Protein AF-A0A4V1KGR4-F1 (afdb_monomer)

pLDDT: mean 86.31, std 16.64, range [36.16, 96.5]

Foldseek 3Di:
DDPVVVVVVVVLVVLLVLLVVLVVPLPDPDPVSVVSQVVSCVVPVDGSVVSCVVRVPPPPPPPDD

Secondary structure (DSSP, 8-state):
--HHHHHHHHHHHHHHHHHHHHHHH--S--HHHHHHHHHHHHHHSS-HHHHHHHHSGGGSSS---

Radius of gyration: 13.76 Å; Cα contacts (8 Å, |Δi|>4): 38; chains: 1; bounding box: 46×15×33 Å

Structure (mmCIF, N/CA/C/O backbone):
data_AF-A0A4V1KGR4-F1
#
_entry.id   AF-A0A4V1KGR4-F1
#
loop_
_atom_site.group_PDB
_atom_site.id
_atom_site.type_symbol
_atom_site.label_atom_id
_atom_site.label_alt_id
_atom_site.label_comp_id
_atom_site.label_asym_id
_atom_site.label_entity_id
_atom_site.label_seq_id
_atom_site.pdbx_PDB_ins_code
_atom_site.Cartn_x
_atom_site.Cartn_y
_atom_site.Cartn_z
_atom_site.occupancy
_atom_site.B_iso_or_equiv
_atom_site.auth_seq_id
_atom_site.auth_comp_id
_atom_site.auth_asym_id
_atom_site.auth_atom_id
_atom_site.pdbx_PDB_model_num
ATOM 1 N N . MET A 1 1 ? -19.319 1.648 18.452 1.00 69.44 1 MET A N 1
ATOM 2 C CA . MET A 1 1 ? -17.945 1.280 18.027 1.00 69.44 1 MET A CA 1
ATOM 3 C C . MET A 1 1 ? -17.029 1.425 19.233 1.00 69.44 1 MET A C 1
ATOM 5 O O . MET A 1 1 ? -17.150 2.432 19.912 1.00 69.44 1 MET A O 1
ATOM 9 N N . THR A 1 2 ? -16.180 0.441 19.545 1.00 89.88 2 THR A N 1
ATOM 10 C CA . THR A 1 2 ? -15.222 0.560 20.662 1.00 89.88 2 THR A CA 1
ATOM 11 C C . THR A 1 2 ? -13.978 1.350 20.225 1.00 89.88 2 THR A C 1
ATOM 13 O O . THR A 1 2 ? -13.649 1.323 19.034 1.00 89.88 2 THR A O 1
ATOM 16 N N . PRO A 1 3 ? -13.260 2.024 21.145 1.00 87.94 3 PRO A N 1
ATOM 17 C CA . PRO A 1 3 ? -12.035 2.762 20.816 1.00 87.94 3 PRO A CA 1
ATOM 18 C C . PRO A 1 3 ? -10.983 1.905 20.095 1.00 87.94 3 PRO A C 1
ATOM 20 O O . PRO A 1 3 ? -10.390 2.344 19.112 1.00 87.94 3 PRO A O 1
ATOM 23 N N . THR A 1 4 ? -10.821 0.646 20.509 1.00 90.88 4 THR A N 1
ATOM 24 C CA . THR A 1 4 ? -9.910 -0.318 19.871 1.00 90.88 4 THR A CA 1
ATOM 25 C C . THR A 1 4 ? -10.287 -0.579 18.416 1.00 90.88 4 THR A C 1
ATOM 27 O O . THR A 1 4 ? -9.446 -0.493 17.525 1.00 90.88 4 THR A O 1
ATOM 30 N N . LYS A 1 5 ? -11.579 -0.808 18.149 1.00 87.19 5 LYS A N 1
ATOM 31 C CA . LYS A 1 5 ? -12.079 -1.080 16.797 1.00 87.19 5 LYS A CA 1
ATOM 32 C C . LYS A 1 5 ? -11.929 0.135 15.879 1.00 87.19 5 LYS A C 1
ATOM 34 O O . LYS A 1 5 ? -11.633 -0.019 14.698 1.00 87.19 5 LYS A O 1
ATOM 39 N N 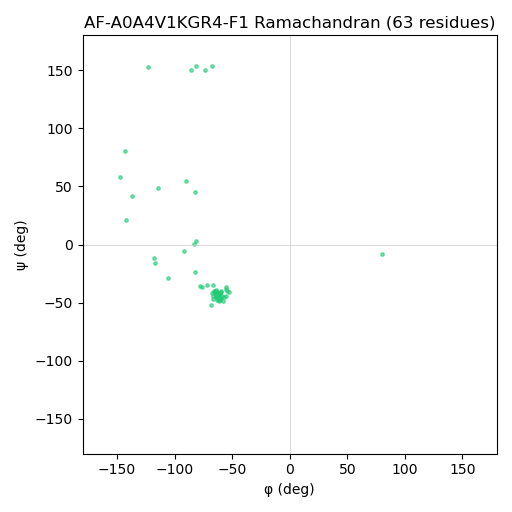. TYR A 1 6 ? -12.093 1.344 16.416 1.00 89.00 6 TYR A N 1
ATOM 40 C CA . TYR A 1 6 ? -11.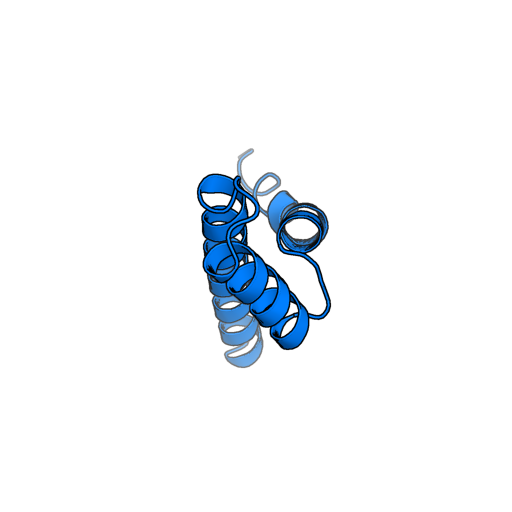809 2.575 15.676 1.00 89.00 6 TYR A CA 1
ATOM 41 C C . TYR A 1 6 ? -10.327 2.683 15.303 1.00 89.00 6 TYR A C 1
ATOM 43 O O . TYR A 1 6 ? -9.993 2.925 14.144 1.00 89.00 6 TYR A O 1
ATOM 51 N N . PHE A 1 7 ? -9.433 2.436 16.261 1.00 91.62 7 PHE A N 1
ATOM 52 C CA . PHE A 1 7 ? -7.992 2.500 16.034 1.00 91.62 7 PHE A CA 1
ATOM 53 C C . PHE A 1 7 ? -7.518 1.483 14.984 1.00 91.62 7 PHE A C 1
ATOM 55 O O . PHE A 1 7 ? -6.726 1.820 14.101 1.00 91.62 7 PHE A O 1
ATOM 62 N N . GLU A 1 8 ? -8.044 0.259 15.017 1.00 89.88 8 GLU A N 1
ATOM 63 C CA . GLU A 1 8 ? -7.790 -0.765 13.995 1.00 89.88 8 GLU A CA 1
ATOM 64 C C . GLU A 1 8 ? -8.252 -0.322 12.599 1.00 89.88 8 GLU A C 1
ATOM 66 O O . GLU A 1 8 ? -7.529 -0.507 11.614 1.00 89.88 8 GLU A O 1
ATOM 71 N N . LEU A 1 9 ? -9.424 0.316 12.500 1.00 89.62 9 LEU A N 1
ATOM 72 C CA . LEU A 1 9 ? -9.929 0.863 11.240 1.00 89.62 9 LEU A CA 1
ATOM 73 C C . LEU A 1 9 ? -9.032 1.984 10.703 1.00 89.62 9 LEU A C 1
ATOM 75 O O . LEU A 1 9 ? -8.716 1.981 9.510 1.00 89.62 9 LEU A O 1
ATOM 79 N N . CYS A 1 10 ? -8.573 2.898 11.562 1.00 91.25 10 CYS A N 1
ATOM 80 C CA . CYS A 1 10 ? -7.639 3.959 11.181 1.00 91.25 10 CYS A CA 1
ATOM 81 C C . CYS A 1 10 ? -6.305 3.391 10.680 1.00 91.25 10 CYS A C 1
ATOM 83 O O . CYS A 1 10 ? -5.808 3.806 9.630 1.00 91.25 10 CYS A O 1
ATOM 85 N N . GLN A 1 11 ? -5.745 2.402 11.381 1.00 91.31 11 GLN A N 1
ATOM 86 C CA . GLN A 1 11 ? -4.517 1.730 10.949 1.00 91.31 11 GLN A CA 1
ATOM 87 C C . GLN A 1 11 ? -4.697 1.041 9.594 1.00 91.31 11 GLN A C 1
ATOM 89 O O . GLN A 1 11 ? -3.854 1.189 8.705 1.00 91.31 11 GLN A O 1
ATOM 94 N N . ARG A 1 12 ? -5.811 0.325 9.405 1.00 91.81 12 ARG A N 1
ATOM 95 C CA . ARG A 1 12 ? -6.136 -0.328 8.131 1.00 91.81 12 ARG A CA 1
ATOM 96 C C . ARG A 1 12 ? -6.274 0.689 7.001 1.00 91.81 12 ARG A C 1
ATOM 98 O O . ARG A 1 12 ? -5.732 0.473 5.919 1.00 91.81 12 ARG A O 1
ATOM 105 N N . HIS A 1 13 ? -6.949 1.810 7.252 1.00 92.75 13 HIS A N 1
ATOM 106 C CA . HIS A 1 13 ? -7.083 2.891 6.277 1.00 92.75 13 HIS A CA 1
ATOM 107 C C . HIS A 1 13 ? -5.717 3.474 5.885 1.00 92.75 13 HIS A C 1
ATOM 109 O O . HIS A 1 13 ? -5.413 3.578 4.698 1.00 92.75 13 HIS A O 1
ATOM 115 N N . SER A 1 14 ? -4.859 3.774 6.863 1.00 93.81 14 SER A N 1
ATOM 116 C CA . SER A 1 14 ? -3.501 4.277 6.617 1.00 93.81 14 SER A CA 1
ATOM 117 C C . SER A 1 14 ? -2.678 3.315 5.747 1.00 93.81 14 SER A C 1
ATOM 119 O O . SER A 1 14 ? -2.070 3.720 4.749 1.00 93.81 14 SER A O 1
ATOM 121 N N . ARG A 1 15 ? -2.736 2.010 6.046 1.00 95.00 15 ARG A N 1
ATOM 122 C CA . ARG A 1 15 ? -2.068 0.964 5.254 1.00 95.00 15 ARG A CA 1
ATOM 123 C C . ARG A 1 15 ? -2.619 0.875 3.829 1.00 95.00 15 ARG A C 1
ATOM 125 O O . ARG A 1 15 ? -1.829 0.779 2.894 1.00 95.00 15 ARG A O 1
ATOM 132 N N . LEU A 1 16 ? -3.936 0.984 3.635 1.00 95.12 16 LEU A N 1
ATOM 133 C CA . LEU A 1 16 ? -4.554 1.026 2.301 1.00 95.12 16 LEU A CA 1
ATOM 134 C C . LEU A 1 16 ? -4.077 2.227 1.476 1.00 95.12 16 LEU A C 1
ATOM 136 O O . LEU A 1 16 ? -3.749 2.076 0.298 1.00 95.12 16 LEU A O 1
ATOM 140 N N . VAL A 1 17 ? -4.004 3.415 2.081 1.00 95.06 17 VAL A N 1
ATOM 141 C CA . VAL A 1 17 ? -3.501 4.625 1.409 1.00 95.06 17 VAL A CA 1
ATOM 142 C C . VAL A 1 17 ? -2.035 4.448 1.003 1.00 95.06 17 VAL A C 1
ATOM 144 O O . VAL A 1 17 ? -1.676 4.724 -0.147 1.00 95.06 17 VAL A O 1
ATOM 147 N N . LYS A 1 18 ? -1.196 3.921 1.906 1.00 94.94 18 LYS A N 1
ATOM 148 C CA . LYS A 1 18 ? 0.215 3.612 1.622 1.00 94.94 18 LYS A CA 1
ATOM 149 C C . LYS A 1 18 ? 0.34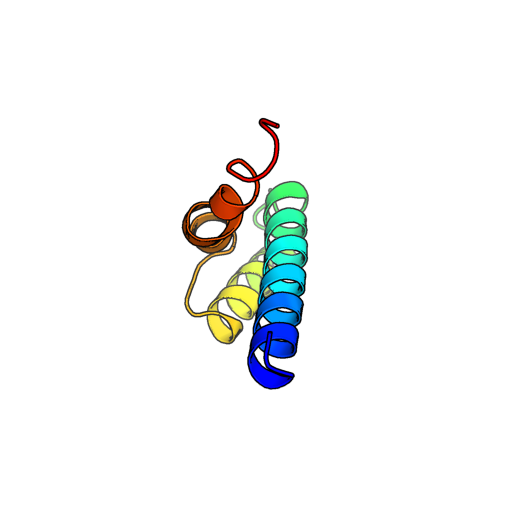6 2.596 0.483 1.00 94.94 18 LYS A C 1
ATOM 151 O O . LYS A 1 18 ? 1.104 2.844 -0.454 1.00 94.94 18 LYS A O 1
ATOM 156 N N . ALA A 1 19 ? -0.435 1.516 0.509 1.00 95.25 19 ALA A N 1
ATOM 157 C CA . ALA A 1 19 ? -0.448 0.499 -0.540 1.00 95.25 19 ALA A CA 1
ATOM 158 C C . ALA A 1 19 ? -0.790 1.099 -1.912 1.00 95.25 19 ALA A C 1
ATOM 160 O O . ALA A 1 19 ? -0.046 0.908 -2.874 1.00 95.25 19 ALA A O 1
ATOM 161 N N . ARG A 1 20 ? -1.862 1.904 -1.993 1.00 95.31 20 ARG A N 1
ATOM 162 C CA . ARG A 1 20 ? -2.284 2.581 -3.234 1.00 95.31 20 ARG A CA 1
ATOM 163 C C . ARG A 1 20 ? -1.198 3.503 -3.776 1.00 95.31 20 ARG A C 1
ATOM 165 O O . ARG A 1 20 ? -0.970 3.533 -4.984 1.00 95.31 20 ARG A O 1
ATOM 172 N N . LYS A 1 21 ? -0.502 4.233 -2.899 1.00 95.44 21 LYS A N 1
ATOM 173 C CA . LYS A 1 21 ? 0.614 5.103 -3.296 1.00 95.44 21 LYS A CA 1
ATOM 174 C C . LYS A 1 21 ? 1.772 4.291 -3.880 1.00 95.44 21 LYS A C 1
ATOM 176 O O . LYS A 1 21 ? 2.283 4.658 -4.937 1.00 95.44 21 LYS A O 1
ATOM 181 N N . ILE A 1 22 ? 2.141 3.181 -3.237 1.00 94.75 22 ILE A N 1
ATOM 182 C CA . ILE A 1 22 ? 3.199 2.285 -3.726 1.00 94.75 22 ILE A CA 1
ATOM 183 C C . ILE A 1 22 ? 2.811 1.709 -5.092 1.00 94.75 22 ILE A C 1
ATOM 185 O O . ILE A 1 22 ? 3.593 1.804 -6.030 1.00 94.75 22 ILE A O 1
ATOM 189 N N . VAL A 1 23 ? 1.597 1.183 -5.255 1.00 94.06 23 VAL A N 1
ATOM 190 C CA . VAL A 1 23 ? 1.139 0.637 -6.546 1.00 94.06 23 VAL A CA 1
ATOM 191 C C . VAL A 1 23 ? 1.123 1.710 -7.642 1.00 94.06 23 VAL A C 1
ATOM 193 O O . VAL A 1 23 ? 1.580 1.465 -8.759 1.00 94.06 23 VAL A O 1
ATOM 196 N N . LYS A 1 24 ? 0.648 2.922 -7.330 1.00 94.62 24 LYS A N 1
ATOM 197 C CA . LYS A 1 24 ? 0.541 4.015 -8.305 1.00 94.62 24 LYS A CA 1
ATOM 198 C C . LYS A 1 24 ? 1.905 4.527 -8.778 1.00 94.62 24 LYS A C 1
ATOM 200 O O . LYS A 1 24 ? 2.054 4.810 -9.966 1.00 94.62 24 LYS A O 1
ATOM 205 N N . HIS A 1 25 ? 2.873 4.669 -7.871 1.00 93.12 25 HIS A N 1
ATOM 206 C CA . HIS A 1 25 ? 4.136 5.363 -8.153 1.00 93.12 25 HIS A CA 1
ATOM 207 C C . HIS A 1 25 ? 5.347 4.427 -8.314 1.00 93.12 25 HIS A C 1
ATOM 209 O O . HIS A 1 25 ? 6.250 4.733 -9.090 1.00 93.12 25 HIS A O 1
ATOM 215 N N . CYS A 1 26 ? 5.368 3.261 -7.666 1.00 91.88 26 CYS A N 1
ATOM 216 C CA . CYS A 1 26 ? 6.493 2.319 -7.713 1.00 91.88 26 CYS A CA 1
ATOM 217 C C . CYS A 1 26 ? 6.352 1.302 -8.858 1.00 91.88 26 CYS A C 1
ATOM 219 O O . CYS A 1 26 ? 6.384 0.083 -8.641 1.00 91.88 26 CYS A O 1
ATOM 221 N N . LYS A 1 27 ? 6.177 1.801 -10.087 1.00 87.00 27 LYS A N 1
ATOM 222 C CA . LYS A 1 27 ? 6.002 0.968 -11.291 1.00 87.00 27 LYS A CA 1
ATOM 223 C C . LYS A 1 27 ? 7.316 0.386 -11.812 1.00 87.00 27 LYS A C 1
ATOM 225 O O . LYS A 1 27 ? 7.339 -0.740 -12.289 1.00 87.00 27 LYS A O 1
ATOM 230 N N . THR A 1 28 ? 8.406 1.140 -11.702 1.00 91.50 28 THR A N 1
ATOM 231 C CA . THR A 1 28 ? 9.733 0.731 -12.179 1.00 91.50 28 THR A CA 1
ATOM 232 C C . THR A 1 28 ? 10.481 -0.090 -11.130 1.00 91.50 28 THR A C 1
ATOM 234 O O . THR A 1 28 ? 10.329 0.133 -9.925 1.00 91.50 28 THR A O 1
ATOM 237 N N . ASN A 1 29 ? 11.341 -1.002 -11.586 1.00 89.00 29 ASN A N 1
ATOM 238 C CA . ASN A 1 29 ? 12.147 -1.889 -10.738 1.00 89.00 29 ASN A CA 1
ATOM 239 C C . ASN A 1 29 ? 13.425 -1.216 -10.215 1.00 89.00 29 ASN A C 1
ATOM 241 O O . ASN A 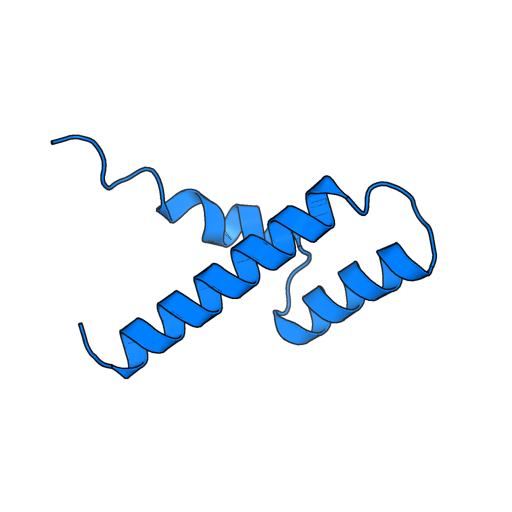1 29 ? 14.508 -1.792 -10.242 1.00 89.00 29 ASN A O 1
ATOM 245 N N . THR A 1 30 ? 13.315 0.021 -9.735 1.00 95.50 30 THR A N 1
ATOM 246 C CA . THR A 1 30 ? 14.430 0.663 -9.034 1.00 95.50 30 THR A CA 1
ATOM 247 C C . THR A 1 30 ? 14.582 0.060 -7.640 1.00 95.50 30 THR A C 1
ATOM 249 O O . THR A 1 30 ? 13.604 -0.345 -7.006 1.00 95.50 30 THR A O 1
ATOM 252 N N . VAL A 1 31 ? 15.810 0.045 -7.117 1.00 95.06 31 VAL A N 1
ATOM 253 C CA . VAL A 1 31 ? 16.097 -0.482 -5.771 1.00 95.06 31 VAL A CA 1
ATOM 254 C C . VAL A 1 31 ? 15.245 0.213 -4.701 1.00 95.06 31 VAL A C 1
ATOM 256 O O . VAL A 1 31 ? 14.743 -0.443 -3.791 1.00 95.06 31 VAL A O 1
ATOM 259 N N . ALA A 1 32 ? 15.021 1.525 -4.825 1.00 94.56 32 ALA A N 1
ATOM 260 C CA . ALA A 1 32 ? 14.173 2.285 -3.906 1.00 94.56 32 ALA A CA 1
ATOM 261 C C . ALA A 1 32 ? 12.710 1.801 -3.917 1.00 94.56 32 ALA A C 1
ATOM 263 O O . ALA A 1 32 ? 12.127 1.562 -2.859 1.00 94.56 32 ALA A O 1
ATOM 264 N N . ASN A 1 33 ? 12.138 1.584 -5.104 1.00 94.81 33 ASN A N 1
ATOM 265 C CA . ASN A 1 33 ? 10.769 1.091 -5.263 1.00 94.81 33 ASN A CA 1
ATOM 266 C C . ASN A 1 33 ? 10.606 -0.336 -4.729 1.00 94.81 33 ASN A C 1
ATOM 268 O O . ASN A 1 33 ? 9.609 -0.651 -4.077 1.00 94.81 33 ASN A O 1
ATOM 272 N N . ILE A 1 34 ? 11.598 -1.195 -4.973 1.00 94.19 34 ILE A N 1
ATOM 273 C CA . ILE A 1 34 ? 11.617 -2.569 -4.462 1.00 94.19 34 ILE A CA 1
ATOM 274 C C . ILE A 1 34 ? 11.665 -2.561 -2.929 1.00 94.19 34 ILE A C 1
ATOM 276 O O . ILE A 1 34 ? 10.856 -3.240 -2.295 1.00 94.19 34 ILE A O 1
ATOM 280 N N . LYS A 1 35 ? 12.530 -1.735 -2.322 1.00 95.12 35 LYS A N 1
ATOM 281 C CA . LYS A 1 35 ? 12.597 -1.570 -0.860 1.00 95.12 35 LYS A CA 1
ATOM 282 C C . LYS A 1 35 ? 11.245 -1.168 -0.270 1.00 95.12 35 LYS A C 1
ATOM 284 O O . LYS A 1 35 ? 10.824 -1.762 0.715 1.00 95.12 35 LYS A O 1
ATOM 289 N N . GLN A 1 36 ? 10.527 -0.226 -0.887 1.00 94.38 36 GLN A N 1
ATOM 290 C CA . GLN A 1 36 ? 9.200 0.178 -0.404 1.00 94.38 36 GLN A CA 1
ATOM 291 C C . GLN A 1 36 ? 8.169 -0.959 -0.453 1.00 94.38 36 GLN A C 1
ATOM 293 O O . GLN A 1 36 ? 7.408 -1.126 0.501 1.00 94.38 36 GLN A O 1
ATOM 298 N N . LYS A 1 37 ? 8.165 -1.770 -1.520 1.00 93.75 37 LYS A N 1
ATOM 299 C CA . LYS A 1 37 ? 7.289 -2.951 -1.627 1.00 93.75 37 LYS A CA 1
ATOM 300 C C . LYS A 1 37 ? 7.617 -3.997 -0.555 1.00 93.75 37 LYS A C 1
ATOM 302 O O . LYS A 1 37 ? 6.706 -4.521 0.079 1.00 93.75 37 LYS A O 1
ATOM 307 N N . ILE A 1 38 ? 8.905 -4.262 -0.323 1.00 95.44 38 ILE A N 1
ATOM 308 C CA . ILE A 1 38 ? 9.366 -5.233 0.681 1.00 95.44 38 ILE A CA 1
ATOM 309 C C . ILE A 1 38 ? 9.027 -4.767 2.099 1.00 95.44 38 ILE A C 1
ATOM 311 O O . ILE A 1 38 ? 8.474 -5.550 2.867 1.00 95.44 38 ILE A O 1
ATOM 315 N N . LEU A 1 39 ? 9.293 -3.501 2.435 1.00 96.38 39 LEU A N 1
ATOM 316 C CA . LEU A 1 39 ? 8.961 -2.939 3.750 1.00 96.38 39 LEU A CA 1
ATOM 317 C C . LEU A 1 39 ? 7.460 -3.037 4.031 1.00 96.38 39 LEU A C 1
ATOM 319 O O . LEU A 1 39 ? 7.055 -3.480 5.100 1.00 96.38 39 LEU A O 1
ATOM 323 N N . PHE A 1 40 ? 6.622 -2.711 3.042 1.00 96.19 40 PHE A N 1
ATOM 324 C CA . PHE A 1 40 ? 5.175 -2.866 3.178 1.00 96.19 40 PHE A CA 1
ATOM 325 C C . PHE A 1 40 ? 4.768 -4.325 3.447 1.00 96.19 40 PHE A C 1
ATOM 327 O O . PHE A 1 40 ? 3.908 -4.585 4.291 1.00 96.19 40 PHE A O 1
ATOM 334 N N . LYS A 1 41 ? 5.412 -5.288 2.773 1.00 96.00 41 LYS A N 1
ATOM 335 C CA . LYS A 1 41 ? 5.184 -6.717 3.016 1.00 96.00 41 LYS A CA 1
ATOM 336 C C . LYS A 1 41 ? 5.594 -7.136 4.424 1.00 96.00 41 LYS A C 1
ATOM 338 O O . LYS A 1 41 ? 4.866 -7.892 5.053 1.00 96.00 41 LYS A O 1
ATOM 343 N N . GLN A 1 42 ? 6.723 -6.647 4.931 1.00 96.50 42 GLN A N 1
ATOM 344 C CA . GLN A 1 42 ? 7.170 -6.943 6.296 1.00 96.50 42 GLN A CA 1
ATOM 345 C C . GLN A 1 42 ? 6.199 -6.394 7.350 1.00 96.50 42 GLN A C 1
ATOM 347 O O . GLN A 1 42 ? 5.921 -7.072 8.332 1.00 96.50 42 GLN A O 1
ATOM 352 N N . GLU A 1 43 ? 5.640 -5.202 7.127 1.00 92.75 43 GLU A N 1
ATOM 353 C CA . GLU A 1 43 ? 4.681 -4.574 8.046 1.00 92.75 43 GLU A CA 1
ATOM 354 C C . GLU A 1 43 ? 3.303 -5.256 8.054 1.00 92.75 43 GLU A C 1
ATOM 356 O O . GLU A 1 43 ? 2.616 -5.260 9.075 1.00 92.75 43 GLU A O 1
ATOM 361 N N . THR A 1 44 ? 2.850 -5.765 6.903 1.00 92.44 44 THR A N 1
ATOM 362 C CA . THR A 1 44 ? 1.450 -6.191 6.718 1.00 92.44 44 THR A CA 1
ATOM 363 C C . THR A 1 44 ? 1.268 -7.679 6.439 1.00 92.44 44 THR A C 1
ATOM 365 O O . THR A 1 44 ? 0.147 -8.172 6.536 1.00 92.44 44 THR A O 1
ATOM 368 N N . GLY A 1 45 ? 2.336 -8.386 6.075 1.00 95.12 45 GLY A N 1
ATOM 369 C CA . GLY A 1 45 ? 2.307 -9.767 5.589 1.00 95.12 45 GLY A CA 1
ATOM 370 C C . GLY A 1 45 ? 1.929 -9.917 4.109 1.00 95.12 45 GLY A C 1
ATOM 371 O O . GLY A 1 45 ? 2.064 -11.010 3.565 1.00 95.12 45 GLY A O 1
ATOM 372 N N . PHE A 1 46 ? 1.504 -8.844 3.430 1.00 94.75 46 PHE A N 1
ATOM 373 C CA . PHE A 1 46 ? 0.978 -8.886 2.059 1.00 94.75 46 PHE A CA 1
ATOM 374 C C . PHE A 1 46 ? 1.751 -7.969 1.119 1.00 94.75 46 PHE A C 1
ATOM 376 O O . PHE A 1 46 ? 2.283 -6.938 1.533 1.00 94.75 46 PHE A O 1
ATOM 383 N N . MET A 1 47 ? 1.777 -8.297 -0.175 1.00 95.44 47 MET A N 1
ATOM 384 C CA . MET A 1 47 ? 2.215 -7.304 -1.152 1.00 95.44 47 MET A CA 1
ATOM 385 C C . MET A 1 47 ? 1.200 -6.153 -1.232 1.00 95.44 47 MET A C 1
ATOM 387 O O . MET A 1 47 ? 0.016 -6.356 -0.956 1.00 95.44 47 MET A O 1
ATOM 391 N N . PRO A 1 48 ? 1.630 -4.937 -1.625 1.00 95.12 48 PRO A N 1
ATOM 392 C CA . PRO A 1 48 ? 0.741 -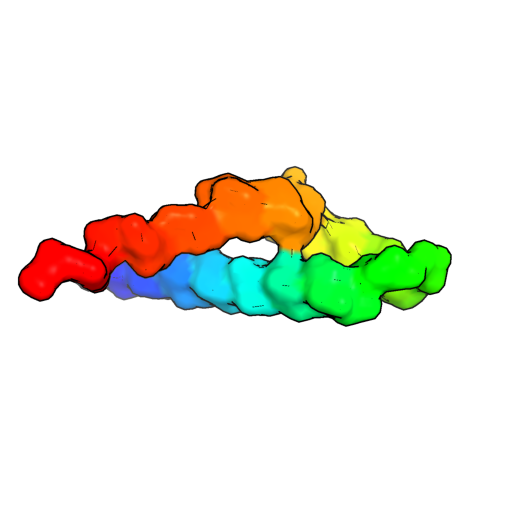3.780 -1.705 1.00 95.12 48 PRO A CA 1
ATOM 393 C C . PRO A 1 48 ? -0.531 -4.020 -2.530 1.00 95.12 48 PRO A C 1
ATOM 395 O O . PRO A 1 48 ? -1.597 -3.581 -2.115 1.00 95.12 48 PRO A O 1
ATOM 398 N N . GLN A 1 49 ? -0.432 -4.724 -3.664 1.00 93.81 49 GLN A N 1
ATOM 399 C CA . GLN A 1 49 ? -1.592 -5.028 -4.507 1.00 93.81 49 GLN A CA 1
ATOM 400 C C . GLN A 1 49 ? -2.550 -6.002 -3.807 1.00 93.81 49 GLN A C 1
ATOM 402 O O . GLN A 1 49 ? -3.705 -5.651 -3.599 1.00 93.81 49 GLN A O 1
ATOM 407 N N . ASP A 1 50 ? -2.046 -7.138 -3.315 1.00 94.44 50 ASP A N 1
ATOM 408 C CA . ASP A 1 50 ? -2.846 -8.127 -2.573 1.00 94.44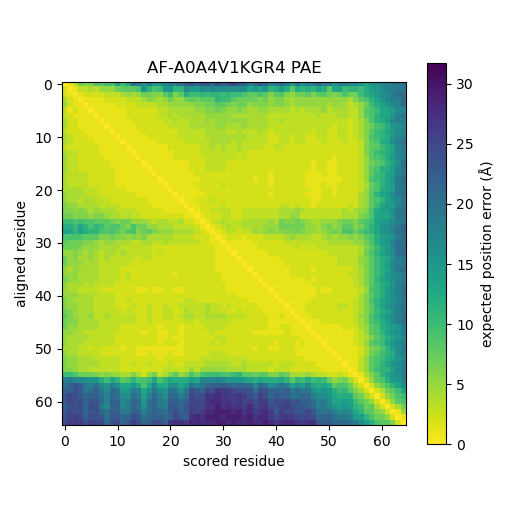 50 ASP A CA 1
ATOM 409 C C . ASP A 1 50 ? -3.568 -7.508 -1.364 1.00 94.44 50 ASP A C 1
ATOM 411 O O . ASP A 1 50 ? -4.702 -7.861 -1.041 1.00 94.44 50 ASP A O 1
ATOM 415 N N . TYR A 1 51 ? -2.918 -6.557 -0.683 1.00 94.69 51 TYR A N 1
ATOM 416 C CA . TYR A 1 51 ? -3.516 -5.837 0.440 1.00 94.69 51 TYR A CA 1
ATOM 417 C C . TYR A 1 51 ? -4.698 -4.962 -0.003 1.00 94.69 51 TYR A C 1
ATOM 419 O O . TYR A 1 51 ? -5.720 -4.902 0.684 1.00 94.69 51 TYR A O 1
ATOM 427 N N . ILE A 1 52 ? -4.577 -4.284 -1.148 1.00 94.25 52 ILE A N 1
ATOM 428 C CA . ILE A 1 52 ? -5.673 -3.499 -1.729 1.00 94.25 52 ILE A CA 1
ATOM 429 C C . ILE A 1 52 ? -6.805 -4.424 -2.163 1.00 94.25 52 ILE A C 1
ATOM 431 O O . ILE A 1 52 ? -7.954 -4.127 -1.855 1.00 94.25 52 ILE A O 1
ATOM 435 N N . ASP A 1 53 ? -6.509 -5.542 -2.814 1.00 92.62 53 ASP A N 1
ATOM 436 C CA . ASP A 1 53 ? -7.546 -6.445 -3.319 1.00 92.62 53 ASP A CA 1
ATOM 437 C C . ASP A 1 53 ? -8.338 -7.070 -2.160 1.00 92.62 53 ASP A C 1
ATOM 439 O O . ASP A 1 53 ? -9.567 -7.140 -2.189 1.00 92.62 53 ASP A O 1
ATOM 443 N N . ARG A 1 54 ? -7.643 -7.432 -1.074 1.00 90.62 54 ARG A N 1
ATOM 444 C CA . ARG A 1 54 ? -8.254 -8.058 0.104 1.00 90.62 54 ARG A CA 1
ATOM 445 C C . ARG A 1 54 ? -9.020 -7.087 1.001 1.00 90.62 54 ARG A C 1
ATOM 447 O O . ARG A 1 54 ? -10.029 -7.471 1.586 1.00 90.62 54 ARG A O 1
ATOM 454 N N . PHE A 1 55 ? -8.542 -5.851 1.159 1.00 90.19 55 PHE A N 1
ATOM 455 C CA . PHE A 1 55 ? -9.092 -4.905 2.146 1.00 90.19 55 PHE A CA 1
ATOM 456 C C . PHE A 1 55 ? -9.685 -3.626 1.539 1.00 90.19 55 PHE A C 1
ATOM 458 O O . PHE A 1 55 ? -10.354 -2.868 2.242 1.00 90.19 55 PHE A O 1
ATOM 465 N N . GLY A 1 56 ? -9.453 -3.362 0.255 1.00 82.94 56 GLY A N 1
ATOM 466 C CA . GLY A 1 56 ? -9.876 -2.151 -0.448 1.00 82.94 56 GLY A CA 1
ATOM 467 C C . GLY A 1 56 ? -11.324 -2.175 -0.937 1.00 82.94 56 GLY A C 1
ATOM 468 O O . GLY A 1 56 ? -11.915 -1.103 -1.064 1.00 82.94 56 GLY A O 1
ATOM 469 N N . ASN A 1 57 ? -11.913 -3.360 -1.134 1.00 71.31 57 ASN A N 1
ATOM 470 C CA . ASN A 1 57 ? -13.274 -3.525 -1.664 1.00 71.31 57 ASN A CA 1
ATOM 471 C C . ASN A 1 57 ? -14.401 -3.392 -0.625 1.00 71.31 57 ASN A C 1
ATOM 473 O O . ASN A 1 57 ? -15.572 -3.439 -0.982 1.00 71.31 57 ASN A O 1
ATOM 477 N N . HIS A 1 58 ? -14.098 -3.132 0.649 1.00 56.44 58 HIS A N 1
ATOM 478 C CA . HIS A 1 58 ? -15.140 -2.885 1.658 1.00 56.44 58 HIS A CA 1
ATOM 479 C C . HIS A 1 58 ? -15.706 -1.451 1.668 1.00 56.44 58 HIS A C 1
ATOM 481 O O . HIS A 1 58 ? -16.538 -1.136 2.516 1.00 56.44 58 HIS A O 1
ATOM 487 N N . ALA A 1 59 ? -15.283 -0.574 0.751 1.00 51.16 59 ALA A N 1
ATOM 488 C CA . ALA A 1 59 ? -15.781 0.804 0.669 1.00 51.16 59 ALA A CA 1
ATOM 489 C C . ALA A 1 59 ? -16.989 0.999 -0.276 1.00 51.16 59 ALA A C 1
ATOM 491 O O . ALA A 1 59 ? -17.543 2.093 -0.293 1.00 51.16 59 ALA A O 1
ATOM 492 N N . ILE A 1 60 ? 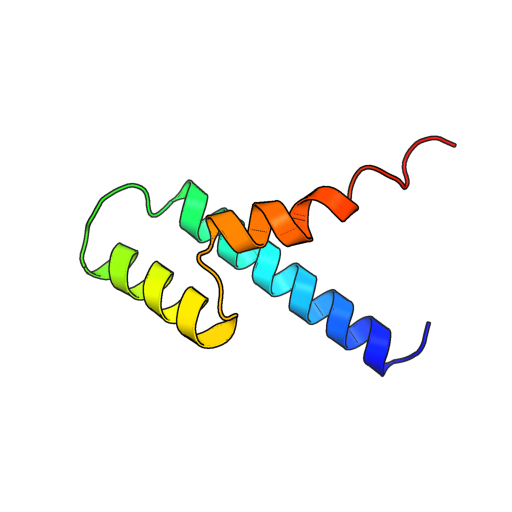-17.421 -0.026 -1.028 1.00 47.91 60 ILE A N 1
ATOM 493 C CA . ILE A 1 60 ? -18.555 0.056 -1.976 1.00 47.91 60 ILE A CA 1
ATOM 494 C C . ILE A 1 60 ? -19.716 -0.844 -1.523 1.00 47.91 60 ILE A C 1
ATOM 496 O O . ILE A 1 60 ? -20.204 -1.652 -2.288 1.00 47.91 60 ILE A O 1
ATOM 500 N N . ASN A 1 61 ? -20.119 -0.764 -0.252 1.00 40.69 61 ASN A N 1
ATOM 501 C CA . ASN A 1 61 ? -21.371 -1.374 0.237 1.00 40.69 61 ASN A CA 1
ATOM 502 C C . ASN A 1 61 ? -22.078 -0.480 1.283 1.00 40.69 61 ASN A C 1
ATOM 504 O O . ASN A 1 61 ? -22.860 -0.965 2.085 1.00 40.69 61 ASN A O 1
ATOM 508 N N . ASN A 1 62 ? -21.778 0.828 1.319 1.00 41.66 62 ASN A N 1
ATOM 509 C CA . ASN A 1 62 ? -22.462 1.802 2.191 1.00 41.66 62 ASN A CA 1
ATOM 510 C C . ASN A 1 62 ? -22.774 3.113 1.437 1.00 41.66 62 ASN A C 1
ATOM 512 O O . ASN A 1 62 ? -22.532 4.204 1.950 1.00 41.66 62 ASN A O 1
ATOM 516 N N . ARG A 1 63 ? -23.221 3.009 0.180 1.00 42.03 63 ARG A N 1
ATOM 517 C CA . ARG A 1 63 ? -23.770 4.125 -0.609 1.00 42.03 63 ARG A CA 1
ATOM 518 C C . ARG A 1 63 ? -24.850 3.621 -1.566 1.00 42.03 63 ARG A C 1
ATOM 520 O O . ARG A 1 63 ? -24.697 3.782 -2.764 1.00 42.03 63 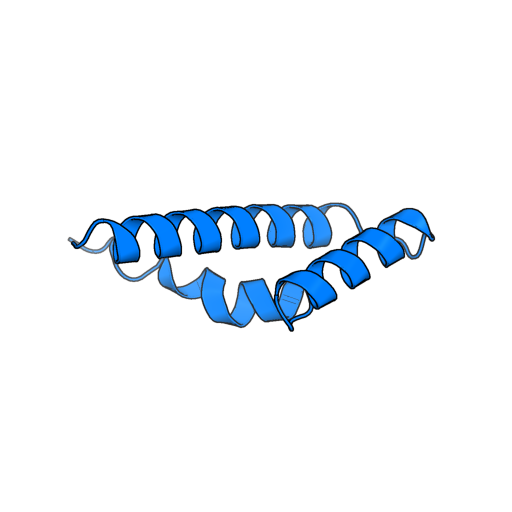ARG A O 1
ATOM 527 N N . GLU A 1 64 ? -25.885 2.996 -1.027 1.00 37.12 64 GLU A N 1
ATOM 528 C CA . GLU A 1 64 ? -27.213 2.949 -1.649 1.00 37.12 64 GLU A CA 1
ATOM 529 C C . GLU A 1 64 ? -28.219 3.030 -0.487 1.00 37.12 64 GLU A C 1
ATOM 531 O O . GLU A 1 64 ? -28.648 2.019 0.062 1.00 37.12 64 GLU A O 1
ATOM 536 N N . GLU A 1 65 ? -28.427 4.265 -0.015 1.00 36.16 65 GLU A N 1
ATOM 537 C CA . GLU A 1 65 ? -29.706 4.747 0.533 1.00 36.16 65 GLU A CA 1
ATOM 538 C C . GLU A 1 65 ? -30.471 5.380 -0.632 1.00 36.16 65 GLU A C 1
ATOM 540 O O . GLU A 1 65 ? -29.799 6.072 -1.440 1.00 36.16 65 GLU A O 1
#

Mean predicted aligned error: 6.35 Å

Organism: NCBI:txid47770

Solvent-accessible surfa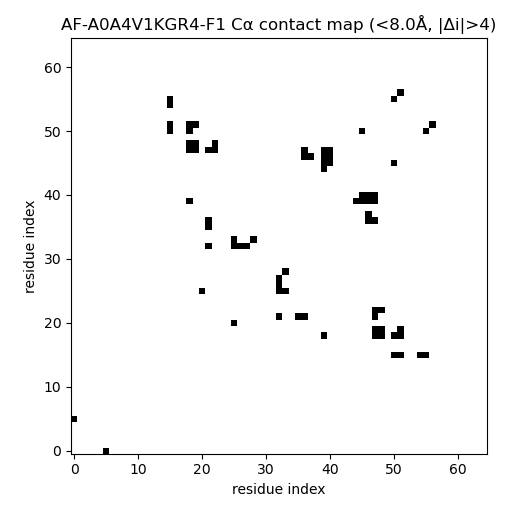ce area (backbone atoms only — not comparable to full-atom values): 3954 Å² total; per-residue (Å²): 134,53,74,67,60,50,52,53,50,52,52,51,49,54,50,47,55,51,22,53,51,46,66,73,69,47,74,58,90,44,72,69,38,49,49,54,46,50,52,47,23,73,78,68,76,35,50,44,65,61,44,37,69,75,65,55,69,78,75,82,81,83,81,84,129

Sequence (65 aa):
MTPTKYFELCQRHSRLVKARKIVKHCKTNTVANIKQKILFKQETGFMPQDYIDRFGNHAINNREE